Protein AF-A0A5C6Y5F5-F1 (afdb_monomer_lite)

Foldseek 3Di:
DPPVVVVVVVVVVVVVVVVVVVVVVVVVVVVPPPPVVVVVCVVPPDDQWDKDKDWPDPDDDPPDDIDIWIWIQGNVVRDTDTDD

Secondary structure (DSSP, 8-state):
--STTHHHHHHHHHHHHHHHHHHHHHHHHHHTT--HHHHHHHHH---SEEEEEEES-SS--TTSPPPEEEEEEETTTTEEEE--

Radius of gyration: 34.03 Å; chains: 1; bounding box: 70×39×82 Å

Structure (mmCIF, N/CA/C/O backbone):
data_AF-A0A5C6Y5F5-F1
#
_entry.id   AF-A0A5C6Y5F5-F1
#
loop_
_atom_site.group_PDB
_atom_site.id
_atom_site.type_symbol
_atom_site.label_atom_id
_atom_site.label_alt_id
_atom_site.label_comp_id
_atom_site.label_asym_id
_atom_site.label_entity_id
_atom_site.label_seq_id
_atom_site.pdbx_PDB_ins_code
_atom_site.Cartn_x
_atom_site.Cartn_y
_atom_site.Cartn_z
_atom_site.occupancy
_atom_site.B_iso_or_equiv
_atom_site.auth_seq_id
_atom_site.auth_comp_id
_atom_site.auth_asym_id
_atom_site.auth_atom_id
_atom_site.pdbx_PDB_model_num
ATOM 1 N N . MET A 1 1 ? -51.354 28.702 47.229 1.00 52.28 1 MET A N 1
ATOM 2 C CA . MET A 1 1 ? -51.521 27.595 46.256 1.00 52.28 1 MET A CA 1
ATOM 3 C C . MET A 1 1 ? -50.293 27.365 45.342 1.00 52.28 1 MET A C 1
ATOM 5 O O . MET A 1 1 ? -50.419 26.700 44.329 1.00 52.28 1 MET A O 1
ATOM 9 N N . HIS A 1 2 ? -49.086 27.852 45.691 1.00 59.06 2 HIS A N 1
ATOM 10 C CA . HIS A 1 2 ? -47.917 27.872 44.781 1.00 59.06 2 HIS A CA 1
ATOM 11 C C . HIS A 1 2 ? -46.873 26.752 45.034 1.00 59.06 2 HIS A C 1
ATOM 13 O O . HIS A 1 2 ? -46.024 26.476 44.191 1.00 59.06 2 HIS A O 1
ATOM 19 N N . LYS A 1 3 ? -46.910 26.075 46.193 1.00 62.12 3 LYS A N 1
ATOM 20 C CA . LYS A 1 3 ? -45.893 25.069 46.575 1.00 62.12 3 LYS A CA 1
ATOM 21 C C . LYS A 1 3 ? -46.096 23.687 45.919 1.00 62.12 3 LYS A C 1
ATOM 23 O O . LYS A 1 3 ? -45.124 22.949 45.782 1.00 62.12 3 LYS A O 1
ATOM 28 N N . ASN A 1 4 ? -47.307 23.371 45.444 1.00 64.38 4 ASN A N 1
ATOM 29 C CA . ASN A 1 4 ? -47.645 22.053 44.876 1.00 64.38 4 ASN A CA 1
ATOM 30 C C . ASN A 1 4 ? -47.119 21.829 43.448 1.00 64.38 4 ASN A C 1
ATOM 32 O O . ASN A 1 4 ? -46.902 20.687 43.064 1.00 64.38 4 ASN A O 1
ATOM 36 N N . LEU A 1 5 ? -46.862 22.895 42.681 1.00 68.50 5 LEU A N 1
ATOM 37 C CA . LEU A 1 5 ? -46.310 22.806 41.319 1.00 68.50 5 LEU A CA 1
ATOM 38 C C . LEU A 1 5 ? -44.774 22.722 41.291 1.00 68.50 5 LEU A C 1
ATOM 40 O O . LEU A 1 5 ? -44.193 22.252 40.317 1.00 68.50 5 LEU A O 1
ATOM 44 N N . LEU A 1 6 ? -44.100 23.118 42.375 1.00 76.00 6 LEU A N 1
ATOM 45 C CA . LEU A 1 6 ? -42.635 23.120 42.445 1.00 76.00 6 LEU A CA 1
ATOM 46 C C . LEU A 1 6 ? -42.051 21.705 42.629 1.00 76.00 6 LEU A C 1
ATOM 48 O O . LEU A 1 6 ? -40.953 21.416 42.159 1.00 76.00 6 LEU A O 1
ATOM 52 N N . GLN A 1 7 ? -42.777 20.811 43.309 1.00 81.25 7 GLN A N 1
ATOM 53 C CA . GLN A 1 7 ? -42.375 19.413 43.505 1.00 81.25 7 GLN A CA 1
ATOM 54 C C . GLN A 1 7 ? -42.356 18.572 42.214 1.00 81.25 7 GLN A C 1
ATOM 56 O O . GLN A 1 7 ? -41.338 17.918 41.975 1.00 81.25 7 GLN A O 1
ATOM 61 N N . PRO A 1 8 ? -43.409 18.562 41.368 1.00 83.00 8 PRO A N 1
ATOM 62 C CA . PRO A 1 8 ? -43.375 17.817 40.110 1.00 83.00 8 PRO A CA 1
ATOM 63 C C . PRO A 1 8 ? -42.329 18.387 39.145 1.00 83.00 8 PRO A C 1
ATOM 65 O O . PRO A 1 8 ? -41.625 17.616 38.500 1.00 83.00 8 PRO A O 1
ATOM 68 N N . LEU A 1 9 ? -42.134 19.711 39.129 1.00 87.75 9 LEU A N 1
ATOM 69 C CA . LEU A 1 9 ? -41.106 20.356 38.309 1.00 87.75 9 LEU A CA 1
ATOM 70 C C . LEU A 1 9 ? -39.689 19.885 38.680 1.00 87.75 9 LEU A C 1
ATOM 72 O O . LEU A 1 9 ? -38.908 19.522 37.805 1.00 87.75 9 LEU A O 1
ATOM 76 N N . LYS A 1 10 ? -39.369 19.807 39.980 1.00 88.94 10 LYS A N 1
ATOM 77 C CA . LYS A 1 10 ? -38.078 19.278 40.457 1.00 88.94 10 LYS A CA 1
ATOM 78 C C . LYS A 1 10 ? -37.854 17.816 40.059 1.00 88.94 10 LYS A C 1
ATOM 80 O O . LYS A 1 10 ? -36.731 17.455 39.725 1.00 88.94 10 LYS A O 1
ATOM 85 N N . LYS A 1 11 ? -38.904 16.985 40.060 1.00 89.19 11 LYS A N 1
ATOM 86 C CA . LYS A 1 11 ? -38.820 15.580 39.620 1.00 89.19 11 LYS A CA 1
ATOM 87 C C . LYS A 1 11 ? -38.563 15.462 38.119 1.00 89.19 11 LYS A C 1
ATOM 89 O O . LYS A 1 11 ? -37.748 14.640 37.721 1.00 89.19 11 LYS A O 1
ATOM 94 N N . ILE A 1 12 ? -39.209 16.300 37.308 1.00 92.19 12 ILE A N 1
ATOM 95 C CA . ILE A 1 12 ? -38.991 16.340 35.854 1.00 92.19 12 ILE A CA 1
ATOM 96 C C . ILE A 1 12 ? -37.550 16.752 35.545 1.00 92.19 12 ILE A C 1
ATOM 98 O O . ILE A 1 12 ? -36.895 16.086 34.752 1.00 92.19 12 ILE A O 1
ATOM 102 N N . ILE A 1 13 ? -37.036 17.786 36.221 1.00 92.44 13 ILE A N 1
ATOM 103 C CA . ILE A 1 13 ? -35.642 18.235 36.073 1.00 92.44 13 ILE A CA 1
ATOM 104 C C . ILE A 1 13 ? -34.662 17.134 36.499 1.00 92.44 13 ILE A C 1
ATOM 106 O O . ILE A 1 13 ? -33.680 16.879 35.810 1.00 92.44 13 ILE A O 1
ATOM 110 N N . ALA A 1 14 ? -34.925 16.454 37.617 1.00 91.81 14 ALA A N 1
ATOM 111 C CA . ALA A 1 14 ? -34.085 15.346 38.063 1.00 91.81 14 ALA A CA 1
ATOM 112 C C . ALA A 1 14 ? -34.092 14.182 37.057 1.00 91.81 14 ALA A C 1
ATOM 114 O O . ALA A 1 14 ? -33.051 13.584 36.804 1.00 91.81 14 ALA A O 1
ATOM 115 N N . PHE A 1 15 ? -35.244 13.889 36.449 1.00 92.75 15 PHE A N 1
ATOM 116 C CA . PHE A 1 15 ? -35.378 12.838 35.444 1.00 92.75 15 PHE A CA 1
ATOM 117 C C . PHE A 1 15 ? -34.637 13.171 34.143 1.00 92.75 15 PHE A C 1
ATOM 119 O O . PHE A 1 15 ? -33.923 12.320 33.615 1.00 92.75 15 PHE A O 1
ATOM 126 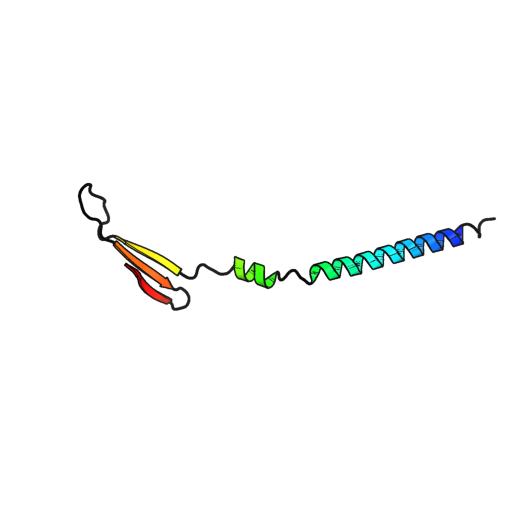N N . THR A 1 16 ? -34.736 14.407 33.645 1.00 90.44 16 THR A N 1
ATOM 127 C CA . THR A 1 16 ? -33.970 14.836 32.463 1.00 90.44 16 THR A CA 1
ATOM 128 C C . THR A 1 16 ? -32.469 14.865 32.727 1.00 90.44 16 THR A C 1
ATOM 130 O O . THR A 1 16 ? -31.698 14.484 31.847 1.00 90.44 16 THR A O 1
ATOM 133 N N . LEU A 1 17 ? -32.044 15.240 33.938 1.00 90.12 17 LEU A N 1
ATOM 134 C CA . LEU A 1 17 ? -30.637 15.178 34.341 1.00 90.12 17 LEU A CA 1
ATOM 135 C C . LEU A 1 17 ? -30.125 13.732 34.414 1.00 90.12 17 LEU A C 1
ATOM 137 O O . LEU A 1 17 ? -29.006 13.440 34.009 1.00 90.12 17 LEU A O 1
ATOM 141 N N . LEU A 1 18 ? -30.952 12.811 34.906 1.00 90.38 18 LEU A N 1
ATOM 142 C CA . LEU A 1 18 ? -30.607 11.395 34.958 1.00 90.38 18 LEU A CA 1
ATOM 143 C C . LEU A 1 18 ? -30.443 10.829 33.539 1.00 90.38 18 LEU A C 1
ATOM 145 O O . LEU A 1 18 ? -29.463 10.146 33.24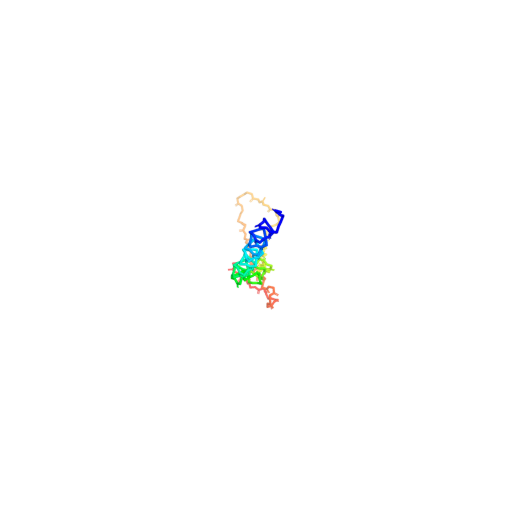5 1.00 90.38 18 LEU A O 1
ATOM 149 N N . LEU A 1 19 ? -31.371 11.168 32.639 1.00 89.88 19 LEU A N 1
ATOM 150 C CA . LEU A 1 19 ? -31.356 10.708 31.254 1.00 89.88 19 LEU A CA 1
ATOM 151 C C . LEU A 1 19 ? -30.124 11.208 30.486 1.00 89.88 19 LEU A C 1
ATOM 153 O O . LEU A 1 19 ? -29.546 10.447 29.713 1.00 89.88 19 LEU A O 1
ATOM 157 N N . SER A 1 20 ? -29.682 12.449 30.715 1.00 84.81 20 SER A N 1
ATOM 158 C CA . SER A 1 20 ? -28.482 12.982 30.057 1.00 84.81 20 SER A CA 1
ATOM 159 C C . SER A 1 20 ? -27.204 12.265 30.505 1.00 84.81 20 SER A C 1
ATOM 161 O O . SER A 1 20 ? -26.348 11.978 29.669 1.00 84.81 20 SER A O 1
ATOM 163 N N . VAL A 1 21 ? -27.100 11.882 31.781 1.00 86.50 21 VAL A N 1
ATOM 164 C CA . VAL A 1 21 ? -25.962 11.104 32.300 1.00 86.50 21 VAL A CA 1
ATOM 165 C C . VAL A 1 21 ? -25.898 9.714 31.657 1.00 86.50 21 VAL A C 1
ATOM 167 O O . VAL A 1 21 ? -24.817 9.295 31.241 1.00 86.50 21 VAL A O 1
ATOM 170 N N . TYR A 1 22 ? -27.032 9.026 31.474 1.00 85.12 22 TYR A N 1
ATOM 171 C CA . TYR A 1 22 ? -27.064 7.719 30.797 1.00 85.12 22 TYR A CA 1
ATOM 172 C C . TYR A 1 22 ? -26.560 7.775 29.348 1.00 85.12 22 TYR A C 1
ATOM 174 O O . TYR A 1 22 ? -25.853 6.872 28.908 1.00 85.12 22 TYR A O 1
ATOM 182 N N . GLN A 1 23 ? -26.859 8.841 28.603 1.00 82.75 23 GLN A N 1
ATOM 183 C CA . GLN A 1 23 ? -26.387 8.967 27.216 1.00 82.75 23 GLN A CA 1
ATOM 184 C C . GLN A 1 23 ? -24.850 9.044 27.129 1.00 82.75 23 GLN A C 1
ATOM 186 O O . GLN A 1 23 ? -24.238 8.503 26.203 1.00 82.75 23 GLN A O 1
ATOM 191 N N . THR A 1 24 ? -24.197 9.665 28.117 1.00 80.44 24 THR A N 1
ATOM 192 C CA . THR A 1 24 ? -22.729 9.800 28.132 1.00 80.44 24 THR A CA 1
ATOM 193 C C . THR A 1 24 ? -21.992 8.481 28.372 1.00 80.44 24 THR A C 1
ATOM 195 O O . THR A 1 24 ? -20.868 8.321 27.889 1.00 80.44 24 THR A O 1
ATOM 198 N N . THR A 1 25 ? -22.597 7.518 29.072 1.00 79.94 25 THR A N 1
ATOM 199 C CA 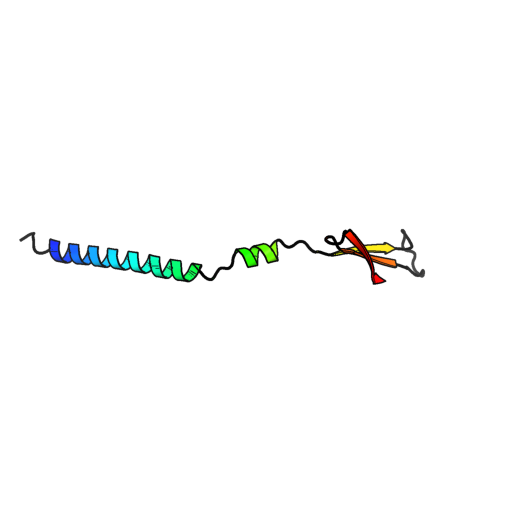. THR A 1 25 ? -21.968 6.216 29.350 1.00 79.94 25 THR A CA 1
ATOM 200 C C . THR A 1 25 ? -22.087 5.267 28.156 1.00 79.94 25 THR A C 1
ATOM 202 O O . THR A 1 25 ? -21.125 4.572 27.829 1.00 79.94 25 THR A O 1
ATOM 205 N N . VAL A 1 26 ? -23.210 5.309 27.427 1.00 82.81 26 VAL A N 1
ATOM 206 C CA . VAL A 1 26 ? -23.415 4.536 26.185 1.00 82.81 26 VAL A CA 1
ATOM 207 C C . VAL A 1 26 ? -22.514 5.034 25.045 1.00 82.81 26 VAL A C 1
ATOM 209 O O . VAL A 1 26 ? -21.935 4.230 24.309 1.00 82.81 26 VAL A O 1
ATOM 212 N N . SER A 1 27 ? -22.324 6.352 24.926 1.00 78.31 27 SER A N 1
ATOM 213 C CA . SER A 1 27 ? -21.426 6.945 23.921 1.00 78.31 27 SER A CA 1
ATOM 214 C C . SER A 1 27 ? -19.968 6.489 24.098 1.00 78.31 27 SER A C 1
ATOM 216 O O . SER A 1 27 ? -19.302 6.110 23.133 1.00 78.31 27 SER A O 1
ATOM 218 N N . GLN A 1 28 ? -19.485 6.423 25.344 1.00 76.69 28 GLN A N 1
ATOM 219 C CA . GLN A 1 28 ? -18.120 5.977 25.650 1.00 76.69 28 GLN A CA 1
ATOM 220 C C . GLN A 1 28 ? -17.902 4.481 25.381 1.00 76.69 28 GLN A C 1
ATOM 222 O O . GLN A 1 28 ? -16.824 4.091 24.930 1.00 76.69 28 GLN A O 1
ATOM 227 N N . ALA A 1 29 ? -18.924 3.643 25.588 1.00 74.44 29 ALA A N 1
ATOM 228 C CA . ALA A 1 29 ? -18.856 2.216 25.272 1.00 74.44 29 ALA A CA 1
ATOM 229 C C . ALA A 1 29 ? -18.640 1.959 23.767 1.00 74.44 29 ALA A C 1
ATOM 231 O O . ALA A 1 29 ? -17.885 1.062 23.399 1.00 74.44 29 ALA A O 1
ATOM 232 N N . SER A 1 30 ? -19.218 2.800 22.903 1.00 64.50 30 SER A N 1
ATOM 233 C CA . SER A 1 30 ? -19.108 2.682 21.439 1.00 64.50 30 SER A CA 1
ATOM 234 C C . SER A 1 30 ? -17.735 3.094 20.882 1.00 64.50 30 SER A C 1
ATOM 236 O O . SER A 1 30 ? -17.395 2.757 19.749 1.00 64.50 30 SER A O 1
ATOM 238 N N . PHE A 1 31 ? -16.923 3.831 21.649 1.00 64.38 31 PHE A N 1
ATOM 239 C CA . PHE A 1 31 ? -15.616 4.326 21.192 1.00 64.38 31 PHE A CA 1
ATOM 240 C C . PHE A 1 31 ? -14.471 3.326 21.424 1.00 64.38 31 PHE A C 1
ATOM 242 O O . PHE A 1 31 ? -13.418 3.428 20.795 1.00 64.38 31 PHE A O 1
ATOM 249 N N . LYS A 1 32 ? -14.675 2.331 22.296 1.00 64.06 32 LYS A N 1
ATOM 250 C CA . LYS A 1 32 ? -13.629 1.400 22.751 1.00 64.06 32 LYS A CA 1
ATOM 251 C C . LYS A 1 32 ? -13.115 0.454 21.654 1.00 64.06 32 LYS A C 1
ATOM 253 O O . LYS A 1 32 ? -12.011 -0.065 21.773 1.00 64.06 32 LYS A O 1
ATOM 258 N N . GLU A 1 33 ? -13.882 0.263 20.580 1.00 62.19 33 GLU A N 1
ATOM 259 C CA . GLU A 1 33 ? -13.554 -0.662 19.483 1.00 62.19 33 GLU A CA 1
ATOM 260 C C . GLU A 1 33 ? -12.871 -0.018 18.270 1.00 62.19 33 GLU A C 1
ATOM 262 O O . GLU A 1 33 ? -12.389 -0.723 17.381 1.00 62.19 33 GLU A O 1
ATOM 267 N N . LYS A 1 34 ? -12.768 1.315 18.204 1.00 66.31 34 LYS A N 1
ATOM 268 C CA . LYS A 1 34 ? -12.089 1.958 17.074 1.00 66.31 34 LYS A CA 1
ATOM 269 C C . LYS A 1 34 ? -10.585 1.901 17.294 1.00 66.31 34 LYS A C 1
ATOM 271 O O . LYS A 1 34 ? -9.985 2.803 17.871 1.00 66.31 34 LYS A O 1
ATOM 276 N N . ASN A 1 35 ? -9.961 0.837 16.796 1.00 78.44 35 ASN A N 1
ATOM 277 C CA . ASN A 1 35 ? -8.512 0.669 16.789 1.00 78.44 35 ASN A CA 1
ATOM 278 C C . ASN A 1 35 ? -7.862 1.586 15.729 1.00 78.44 35 ASN A C 1
ATOM 280 O O . ASN A 1 35 ? -7.260 1.136 14.754 1.00 78.44 35 ASN A O 1
ATOM 284 N N . ILE A 1 36 ? -8.030 2.900 15.906 1.00 81.31 36 ILE A N 1
ATOM 285 C CA . ILE A 1 36 ? -7.589 3.967 14.995 1.00 81.31 36 ILE A CA 1
ATOM 286 C C . ILE A 1 36 ? -6.100 3.820 14.685 1.00 81.31 36 ILE A C 1
ATOM 288 O O . ILE A 1 36 ? -5.701 3.976 13.537 1.00 81.31 36 ILE A O 1
ATOM 292 N N . ASN A 1 37 ? -5.299 3.421 15.674 1.00 81.38 37 ASN A N 1
ATOM 293 C CA . ASN A 1 37 ? -3.872 3.174 15.500 1.00 81.38 37 ASN A CA 1
ATOM 294 C C . ASN A 1 37 ? -3.602 2.073 14.467 1.00 81.38 37 ASN A C 1
ATOM 296 O O . ASN A 1 37 ? -2.723 2.237 13.628 1.00 81.38 37 ASN A O 1
ATOM 300 N N . THR A 1 38 ? -4.358 0.969 14.475 1.00 83.56 38 THR A N 1
ATOM 301 C CA . THR A 1 38 ? -4.184 -0.089 13.462 1.00 83.56 38 THR A CA 1
ATOM 302 C C . THR A 1 38 ? -4.578 0.369 12.064 1.00 83.56 38 THR A C 1
ATOM 304 O O . THR A 1 38 ? -3.827 0.125 11.122 1.00 83.56 38 THR A O 1
ATOM 307 N N . VAL A 1 39 ? -5.700 1.081 11.929 1.00 84.38 39 VAL A N 1
ATOM 308 C CA . VAL A 1 39 ? -6.175 1.603 10.637 1.00 84.38 39 VAL A CA 1
ATOM 309 C C . VAL A 1 39 ? -5.191 2.630 10.081 1.00 84.38 39 VAL A C 1
ATOM 311 O O . VAL A 1 39 ? -4.785 2.545 8.924 1.00 84.38 39 VAL A O 1
ATOM 314 N N . TYR A 1 40 ? -4.737 3.554 10.926 1.00 84.31 40 TYR A N 1
ATOM 315 C CA . TYR A 1 40 ? -3.743 4.562 10.579 1.00 84.31 40 TYR A CA 1
ATOM 316 C C . TYR A 1 40 ? -2.405 3.930 10.182 1.00 84.31 40 TYR A C 1
ATOM 318 O O . TYR A 1 40 ? -1.837 4.280 9.148 1.00 84.31 40 TYR A O 1
ATOM 326 N N . ASN A 1 41 ? -1.913 2.957 10.952 1.00 83.44 41 ASN A N 1
ATOM 327 C CA . ASN A 1 41 ? -0.655 2.270 10.656 1.00 83.44 41 ASN A CA 1
ATOM 328 C C . ASN A 1 41 ? -0.730 1.432 9.377 1.00 83.44 41 ASN A C 1
ATOM 330 O O . ASN A 1 41 ? 0.271 1.322 8.675 1.00 83.44 41 ASN A O 1
ATOM 334 N N . ALA A 1 42 ? -1.881 0.836 9.059 1.00 81.69 42 ALA A N 1
ATOM 335 C CA . ALA A 1 42 ? -2.078 0.126 7.799 1.00 81.69 42 ALA A CA 1
ATOM 336 C C . ALA A 1 42 ? -2.094 1.096 6.609 1.00 81.69 42 ALA A C 1
ATOM 338 O O . ALA A 1 42 ? -1.419 0.846 5.614 1.00 81.69 42 ALA A O 1
ATOM 339 N N . TYR A 1 43 ? -2.804 2.220 6.746 1.00 79.75 43 TYR A N 1
ATOM 340 C CA . TYR A 1 43 ? -2.919 3.250 5.713 1.00 79.75 43 TYR A CA 1
ATOM 341 C C . TYR A 1 43 ? -1.588 3.955 5.417 1.00 79.75 43 TYR A C 1
ATOM 343 O O . TYR A 1 43 ? -1.241 4.188 4.264 1.00 79.75 43 TYR A O 1
ATOM 351 N N . THR A 1 44 ? -0.816 4.277 6.454 1.00 82.62 44 THR A N 1
ATOM 352 C CA . THR A 1 44 ? 0.448 5.021 6.321 1.00 82.62 44 THR A CA 1
ATOM 353 C C . THR A 1 44 ? 1.656 4.139 6.021 1.00 82.62 44 THR A C 1
ATOM 355 O O . THR A 1 44 ? 2.750 4.660 5.795 1.00 82.62 44 THR A O 1
ATOM 358 N N . LYS A 1 45 ? 1.499 2.809 5.997 1.00 78.94 45 LYS A N 1
ATOM 359 C CA . LYS A 1 45 ? 2.600 1.886 5.709 1.00 78.94 45 LYS A CA 1
ATOM 360 C C . LYS A 1 45 ? 3.062 2.094 4.261 1.00 78.94 45 LYS A C 1
ATOM 362 O O . LYS A 1 45 ? 2.319 1.766 3.339 1.00 78.94 45 LYS A O 1
ATOM 367 N N . PRO A 1 46 ? 4.287 2.594 4.022 1.00 69.62 46 PRO A N 1
ATOM 368 C CA . PRO A 1 46 ? 4.743 2.839 2.663 1.00 69.62 46 PRO A CA 1
ATOM 369 C C . PRO A 1 46 ? 4.863 1.519 1.894 1.00 69.62 46 PRO A C 1
ATOM 371 O O . PRO A 1 46 ? 5.294 0.504 2.458 1.00 69.62 46 PRO A O 1
ATOM 374 N N . PHE A 1 47 ? 4.550 1.551 0.592 1.00 69.50 47 PHE A N 1
ATOM 375 C CA . PHE A 1 47 ? 4.854 0.450 -0.323 1.00 69.50 47 PHE A CA 1
ATOM 376 C C . PHE A 1 47 ? 6.336 0.077 -0.188 1.00 69.50 47 PHE A C 1
ATOM 378 O O . PHE A 1 47 ? 7.230 0.927 -0.310 1.00 69.50 47 PHE A O 1
ATOM 385 N N . GLN A 1 48 ? 6.575 -1.190 0.156 1.00 72.69 48 GLN A N 1
ATOM 386 C CA . GLN A 1 48 ? 7.886 -1.684 0.586 1.00 72.69 48 GLN A CA 1
ATOM 387 C C . GLN A 1 48 ? 8.832 -1.952 -0.582 1.00 72.69 48 GLN A C 1
ATOM 389 O O . GLN A 1 48 ? 10.051 -1.943 -0.390 1.00 72.69 48 GLN A O 1
ATOM 394 N N . GLU A 1 49 ? 8.269 -2.163 -1.768 1.00 78.88 49 GLU A N 1
ATOM 395 C CA . GLU A 1 49 ? 8.983 -2.585 -2.962 1.00 78.88 49 GLU A CA 1
ATOM 396 C C . GLU A 1 49 ? 8.789 -1.545 -4.061 1.00 78.88 49 GLU A C 1
ATOM 398 O O . GLU A 1 49 ? 7.674 -1.088 -4.311 1.00 78.88 49 GLU A O 1
ATOM 403 N N . VAL A 1 50 ? 9.894 -1.120 -4.670 1.00 84.38 50 VAL A N 1
ATOM 404 C CA . VAL A 1 50 ? 9.885 -0.273 -5.867 1.00 84.38 50 VAL A CA 1
ATOM 405 C C . VAL A 1 50 ? 10.383 -1.117 -7.019 1.00 84.38 50 VAL A C 1
ATOM 407 O O . VAL A 1 50 ? 11.455 -1.711 -6.921 1.00 84.38 50 VAL A O 1
ATOM 410 N N . ILE A 1 51 ? 9.603 -1.179 -8.091 1.00 87.38 51 ILE A N 1
ATOM 411 C CA . ILE A 1 51 ? 9.954 -1.941 -9.283 1.00 87.38 51 ILE A CA 1
ATOM 412 C C . ILE A 1 51 ? 10.630 -0.994 -10.272 1.00 87.38 51 ILE A C 1
ATOM 414 O O . ILE A 1 51 ? 10.062 0.031 -10.644 1.00 87.38 51 ILE A O 1
ATOM 418 N N . TYR A 1 52 ? 11.842 -1.347 -10.687 1.00 88.88 52 TYR A N 1
ATOM 419 C CA . TYR A 1 52 ? 12.596 -0.666 -11.731 1.00 88.88 52 TYR A CA 1
ATOM 420 C C . TYR A 1 52 ? 12.770 -1.619 -12.904 1.00 88.88 52 TYR A C 1
ATOM 422 O O . TYR A 1 52 ? 13.323 -2.701 -12.735 1.00 88.88 52 TYR A O 1
ATOM 430 N N . THR A 1 53 ? 12.337 -1.215 -14.093 1.00 89.50 53 THR A N 1
ATOM 431 C CA . THR A 1 53 ? 12.538 -2.002 -15.311 1.00 89.50 53 THR A CA 1
ATOM 432 C C . THR A 1 53 ? 13.541 -1.291 -16.198 1.00 89.50 53 THR A C 1
ATOM 434 O O . THR A 1 53 ? 13.337 -0.141 -16.581 1.00 89.50 53 THR A O 1
ATOM 437 N N . HIS A 1 54 ? 14.629 -1.980 -16.511 1.00 91.31 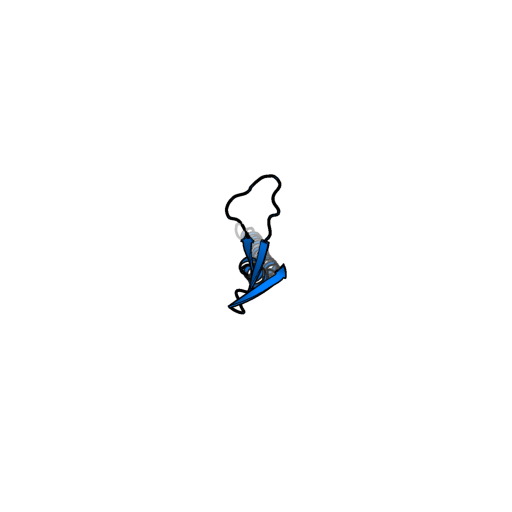54 HIS A N 1
ATOM 438 C CA . HIS A 1 54 ? 15.635 -1.522 -17.450 1.00 91.31 54 HIS A CA 1
ATOM 439 C C . HIS A 1 54 ? 15.395 -2.191 -18.800 1.00 91.31 54 HIS A C 1
ATOM 441 O O . HIS A 1 54 ? 15.327 -3.414 -18.884 1.00 91.31 54 HIS A O 1
ATOM 447 N N . LEU A 1 55 ? 15.252 -1.387 -19.848 1.00 91.44 55 LEU A N 1
ATOM 448 C CA . LEU A 1 55 ? 15.114 -1.870 -21.217 1.00 91.44 55 LEU A CA 1
ATOM 449 C C . LEU A 1 55 ? 16.487 -1.925 -21.883 1.00 91.44 55 LEU A C 1
ATOM 451 O O . LEU A 1 55 ? 17.316 -1.044 -21.674 1.00 91.44 55 LEU A O 1
ATOM 455 N N . ASN A 1 56 ? 16.707 -2.915 -22.745 1.00 90.25 56 ASN A N 1
ATOM 456 C CA . ASN A 1 56 ? 17.932 -3.003 -23.541 1.00 90.25 56 ASN A CA 1
ATOM 457 C C . ASN A 1 56 ? 18.054 -1.891 -24.601 1.00 90.25 56 ASN A C 1
ATOM 459 O O . ASN A 1 56 ? 19.133 -1.694 -25.158 1.00 90.25 56 ASN A O 1
ATOM 463 N N . LYS A 1 57 ? 16.950 -1.201 -24.913 1.00 88.31 57 LYS A N 1
ATOM 464 C CA . LYS A 1 57 ? 16.848 -0.173 -25.953 1.00 88.31 57 LYS A CA 1
ATOM 465 C C . LYS A 1 57 ? 16.090 1.045 -25.434 1.00 88.31 57 LYS A C 1
ATOM 467 O O . LYS A 1 57 ? 15.087 0.907 -24.739 1.00 88.31 57 LYS A O 1
ATOM 472 N N . SER A 1 58 ? 16.554 2.232 -25.820 1.00 89.75 58 SER A N 1
ATOM 473 C CA . SER A 1 58 ? 15.898 3.515 -25.531 1.00 89.75 58 SER A CA 1
ATOM 474 C C . SER A 1 58 ? 14.812 3.878 -26.546 1.00 89.75 58 SER A C 1
ATOM 476 O O . SER A 1 58 ? 13.862 4.572 -26.198 1.00 89.75 58 SER A O 1
ATOM 478 N N . ASN A 1 59 ? 14.934 3.386 -27.783 1.00 89.00 59 ASN A N 1
ATOM 479 C CA . ASN A 1 59 ? 14.008 3.651 -28.880 1.00 89.00 59 ASN A CA 1
ATOM 480 C C . ASN A 1 59 ? 13.353 2.353 -29.353 1.00 89.00 59 ASN A C 1
ATOM 482 O O . ASN A 1 59 ? 14.025 1.338 -29.542 1.00 89.00 59 ASN A O 1
ATOM 486 N N . PHE A 1 60 ? 12.040 2.399 -29.573 1.00 89.19 60 PHE A N 1
ATOM 487 C CA . PHE A 1 60 ? 11.290 1.269 -30.106 1.00 89.19 60 PHE A CA 1
ATOM 488 C C . PHE A 1 60 ? 11.365 1.230 -31.635 1.00 89.19 60 PHE A C 1
ATOM 490 O O . PHE A 1 60 ? 11.039 2.212 -32.301 1.00 89.19 60 PHE A O 1
ATOM 497 N N . ILE A 1 61 ? 11.739 0.073 -32.184 1.00 90.25 61 ILE A N 1
ATOM 498 C CA . ILE A 1 61 ? 11.762 -0.191 -33.624 1.00 90.25 61 ILE A CA 1
ATOM 499 C C . ILE A 1 61 ? 10.850 -1.383 -33.904 1.00 90.25 61 ILE A C 1
ATOM 501 O O . ILE A 1 61 ? 10.966 -2.450 -33.296 1.00 90.25 61 ILE A O 1
ATOM 505 N N . LYS A 1 62 ? 9.913 -1.196 -34.835 1.00 92.38 62 LYS A N 1
ATOM 506 C CA . LYS A 1 62 ? 8.935 -2.221 -35.200 1.00 92.38 62 LYS A CA 1
ATOM 507 C C . LYS A 1 62 ? 9.642 -3.423 -35.835 1.00 92.38 62 LYS A C 1
ATOM 509 O O . LYS A 1 62 ? 10.367 -3.264 -36.809 1.00 92.38 62 LYS A O 1
ATOM 514 N N . GLY A 1 63 ? 9.370 -4.616 -35.312 1.00 92.38 63 GLY A N 1
ATOM 515 C CA . GLY A 1 63 ? 9.962 -5.871 -35.788 1.00 92.38 63 GLY A CA 1
ATOM 516 C C . GLY A 1 63 ? 11.200 -6.324 -35.011 1.00 92.38 63 GLY A C 1
ATOM 517 O O . GLY A 1 63 ? 11.664 -7.437 -35.233 1.00 92.38 63 GLY A O 1
ATOM 518 N N . GLU A 1 64 ? 11.709 -5.521 -34.074 1.00 90.19 64 GLU A N 1
ATOM 519 C CA . GLU A 1 64 ? 12.826 -5.918 -33.218 1.00 90.19 64 GLU A CA 1
ATOM 520 C C . GLU A 1 64 ? 12.369 -6.452 -31.856 1.00 90.19 64 GLU A C 1
ATOM 522 O O . GLU A 1 64 ? 11.390 -5.981 -31.274 1.00 90.19 64 GLU A O 1
ATOM 527 N N . PHE A 1 65 ? 13.134 -7.396 -31.302 1.00 89.38 65 PHE A N 1
ATOM 528 C CA . PHE A 1 65 ? 12.935 -7.856 -29.930 1.00 89.38 65 PHE A CA 1
ATOM 529 C C . PHE A 1 65 ? 13.373 -6.791 -28.913 1.00 89.38 65 PHE A C 1
ATOM 531 O O . PHE A 1 65 ? 14.461 -6.207 -29.025 1.00 89.38 65 PHE A O 1
ATOM 538 N N . ILE A 1 66 ? 12.533 -6.582 -27.896 1.00 90.50 66 ILE A N 1
ATOM 539 C CA . ILE A 1 66 ? 12.832 -5.771 -26.712 1.00 90.50 66 ILE A CA 1
ATOM 540 C C . ILE A 1 66 ? 13.133 -6.725 -25.563 1.00 90.50 66 ILE A C 1
ATOM 542 O O . ILE A 1 66 ? 12.282 -7.519 -25.166 1.00 90.50 66 ILE A O 1
ATOM 546 N N . GLY A 1 67 ? 14.348 -6.633 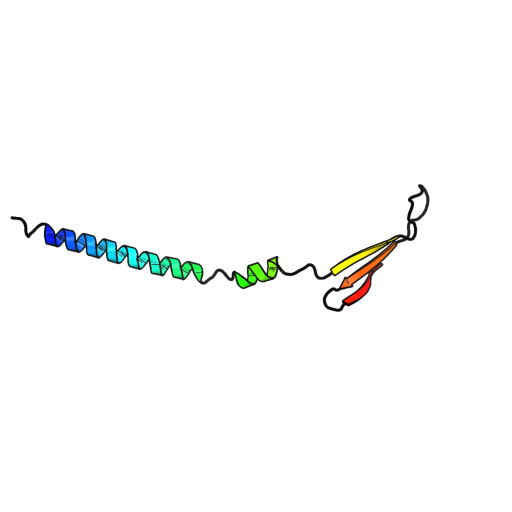-25.037 1.00 89.81 67 GLY A N 1
ATOM 547 C CA . GLY A 1 67 ? 14.727 -7.293 -23.796 1.00 89.81 67 GLY A CA 1
ATOM 548 C C . GLY A 1 67 ? 14.562 -6.320 -22.639 1.00 89.81 67 GLY A C 1
ATOM 549 O O . GLY A 1 67 ? 14.818 -5.123 -22.788 1.00 89.81 67 GLY A O 1
ATOM 550 N N . PHE A 1 68 ? 14.157 -6.823 -21.482 1.00 91.56 68 PHE A N 1
ATOM 551 C CA . PHE A 1 68 ? 14.109 -6.026 -20.269 1.00 91.56 68 PHE A CA 1
ATOM 552 C C . PHE A 1 68 ? 14.592 -6.838 -19.079 1.00 91.56 68 PHE A C 1
ATOM 554 O O . PHE A 1 68 ? 14.448 -8.056 -19.053 1.00 91.56 68 PHE A O 1
ATOM 561 N N . THR A 1 69 ? 15.162 -6.138 -18.109 1.00 92.44 69 THR A N 1
ATOM 562 C CA . THR A 1 69 ? 15.542 -6.692 -16.815 1.00 92.44 69 THR A CA 1
ATOM 563 C C . THR A 1 69 ? 14.823 -5.909 -15.741 1.00 92.44 69 THR A C 1
ATOM 565 O O . THR A 1 69 ? 14.854 -4.674 -15.735 1.00 92.44 69 THR A O 1
ATOM 568 N N . THR A 1 70 ? 14.174 -6.612 -14.823 1.00 90.88 70 THR A N 1
ATOM 569 C CA . THR A 1 70 ? 13.401 -5.972 -13.757 1.00 90.88 70 THR A CA 1
ATOM 570 C C . THR A 1 70 ? 14.057 -6.190 -12.400 1.00 90.88 70 THR A C 1
ATOM 572 O O . THR A 1 70 ? 14.374 -7.311 -12.002 1.00 90.88 70 THR A O 1
ATOM 575 N N . TYR A 1 71 ? 14.216 -5.096 -11.661 1.00 90.25 71 TYR A N 1
ATOM 576 C CA . TYR A 1 71 ? 14.750 -5.055 -10.309 1.00 90.25 71 TYR A CA 1
ATOM 577 C C . TYR A 1 71 ? 13.642 -4.677 -9.327 1.00 90.25 71 TYR A C 1
ATOM 579 O O . TYR A 1 71 ? 13.019 -3.623 -9.461 1.00 90.25 71 TYR A O 1
ATOM 587 N N . ALA A 1 72 ? 13.439 -5.483 -8.289 1.00 88.50 72 ALA A N 1
ATOM 588 C CA . ALA A 1 72 ? 12.671 -5.070 -7.120 1.00 88.50 72 ALA A CA 1
ATOM 589 C C . ALA A 1 72 ? 13.611 -4.530 -6.046 1.00 88.50 72 ALA A C 1
ATOM 591 O O . ALA A 1 72 ? 14.472 -5.237 -5.517 1.00 88.50 72 ALA A O 1
ATOM 592 N N . PHE A 1 73 ? 13.431 -3.262 -5.700 1.00 86.56 73 PHE A N 1
ATOM 593 C CA . PHE A 1 73 ? 14.129 -2.626 -4.600 1.00 86.56 73 PHE A CA 1
ATOM 594 C C . PHE A 1 73 ? 13.320 -2.746 -3.315 1.00 86.56 73 PHE A C 1
ATOM 596 O O . PHE A 1 73 ? 12.270 -2.118 -3.165 1.00 86.56 73 PHE A O 1
ATOM 603 N N . ASN A 1 74 ? 13.842 -3.502 -2.352 1.00 84.00 74 ASN A N 1
ATOM 604 C CA . ASN A 1 74 ? 13.265 -3.572 -1.017 1.00 84.00 74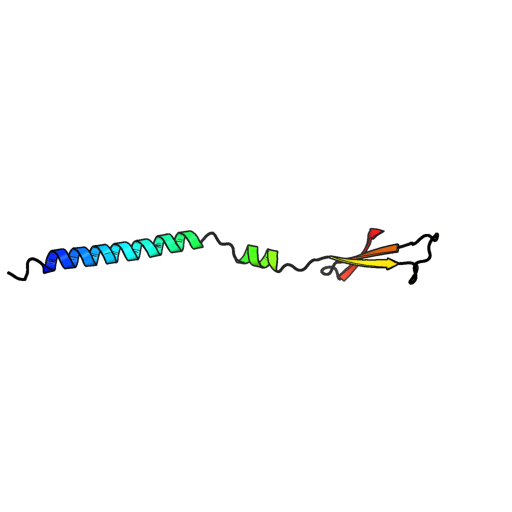 ASN A CA 1
ATOM 605 C C . ASN A 1 74 ? 13.798 -2.414 -0.160 1.00 84.00 74 ASN A C 1
ATOM 607 O O . ASN A 1 74 ? 14.963 -2.423 0.257 1.00 84.00 74 ASN A O 1
ATOM 611 N N . LYS A 1 75 ? 12.933 -1.447 0.171 1.00 78.19 75 LYS A N 1
ATOM 612 C CA . LYS A 1 75 ? 13.316 -0.245 0.936 1.00 78.19 75 LYS A CA 1
ATOM 613 C C . LYS A 1 75 ? 13.859 -0.554 2.335 1.00 78.19 75 LYS A C 1
ATOM 615 O O . LYS A 1 75 ? 14.709 0.182 2.825 1.00 78.19 75 LYS A O 1
ATOM 620 N N . LYS A 1 76 ? 13.405 -1.637 2.981 1.00 79.19 76 LYS A N 1
ATOM 621 C CA . LYS A 1 76 ? 13.857 -2.016 4.334 1.00 79.19 76 LYS A CA 1
ATOM 622 C C . LYS A 1 76 ? 15.259 -2.606 4.327 1.00 79.19 76 LYS A C 1
ATOM 624 O O . LYS A 1 76 ? 16.071 -2.277 5.182 1.00 79.19 76 LYS A O 1
ATOM 629 N N . LYS A 1 77 ? 15.529 -3.494 3.369 1.00 81.06 77 LYS A N 1
ATOM 630 C CA . LYS A 1 77 ? 16.819 -4.189 3.247 1.00 81.06 77 LYS A CA 1
ATOM 631 C C . LYS A 1 77 ? 17.846 -3.394 2.434 1.00 81.06 77 LYS A C 1
ATOM 633 O O . LYS A 1 77 ? 18.988 -3.832 2.353 1.00 81.06 77 LYS A O 1
ATOM 638 N N . LYS A 1 78 ? 17.431 -2.270 1.824 1.00 79.25 78 LYS A N 1
ATOM 639 C CA . LYS A 1 78 ? 18.217 -1.456 0.877 1.00 79.25 78 LYS A CA 1
ATOM 640 C C . LYS A 1 78 ? 18.925 -2.329 -0.164 1.00 79.25 78 LYS A C 1
ATOM 642 O O . LYS A 1 78 ? 20.102 -2.145 -0.455 1.00 79.25 78 LYS A O 1
ATOM 647 N N . ARG A 1 79 ? 18.206 -3.328 -0.678 1.00 79.19 79 ARG A N 1
ATOM 648 C CA . ARG A 1 79 ? 18.746 -4.353 -1.572 1.00 79.19 79 ARG A CA 1
ATOM 649 C C . ARG A 1 79 ? 17.883 -4.456 -2.818 1.00 79.19 79 ARG A C 1
ATOM 651 O O . ARG A 1 79 ? 16.656 -4.433 -2.717 1.00 79.19 79 ARG A O 1
ATOM 658 N N . PHE A 1 80 ? 18.548 -4.606 -3.956 1.00 76.50 80 PHE A N 1
ATOM 659 C CA . PHE A 1 80 ? 17.927 -4.942 -5.228 1.00 76.50 80 PHE A CA 1
ATOM 660 C C . PHE A 1 80 ? 17.888 -6.460 -5.398 1.00 76.50 80 PHE A C 1
ATOM 662 O O . PHE A 1 80 ? 18.872 -7.146 -5.118 1.00 76.50 80 PHE A O 1
ATOM 669 N N . LEU A 1 81 ? 16.748 -6.971 -5.842 1.00 83.44 81 LEU A N 1
ATOM 670 C CA . LEU A 1 81 ? 16.573 -8.346 -6.289 1.00 83.44 81 LEU A CA 1
ATOM 671 C C . LEU A 1 81 ? 16.242 -8.318 -7.781 1.00 83.44 81 LEU A C 1
ATOM 673 O O . LEU A 1 81 ? 15.342 -7.584 -8.184 1.00 83.44 81 LEU A O 1
ATOM 677 N N . ILE A 1 82 ? 16.967 -9.095 -8.585 1.00 82.81 82 ILE A N 1
ATOM 678 C CA . ILE A 1 82 ? 16.638 -9.312 -9.999 1.00 82.81 82 ILE A CA 1
ATOM 679 C C . ILE A 1 82 ? 15.482 -10.310 -10.050 1.00 82.81 82 ILE A C 1
ATOM 681 O O . ILE A 1 82 ? 15.552 -11.348 -9.391 1.00 82.81 82 ILE A O 1
ATOM 685 N N . ILE A 1 83 ? 14.421 -9.971 -10.781 1.00 78.88 83 ILE A N 1
ATOM 686 C CA . ILE A 1 83 ? 13.204 -10.791 -10.867 1.00 78.88 83 ILE A CA 1
ATOM 687 C C . ILE A 1 83 ? 13.054 -11.451 -12.239 1.00 78.88 83 ILE A C 1
ATOM 689 O O . ILE A 1 83 ? 12.588 -12.587 -12.296 1.00 78.88 83 ILE A O 1
ATOM 693 N N . LEU A 1 84 ? 13.439 -10.764 -13.317 1.00 66.19 84 LEU A N 1
ATOM 694 C CA . LEU A 1 84 ? 13.311 -11.241 -14.695 1.00 66.19 84 LEU A CA 1
ATOM 695 C C . LEU A 1 84 ? 14.471 -10.725 -15.544 1.00 66.19 84 LEU A C 1
ATOM 697 O O . LEU A 1 84 ? 14.831 -9.539 -15.334 1.00 66.19 84 LEU A O 1
#

pLDDT: mean 82.02, std 9.26, range [52.28, 92.75]

Sequence (84 aa):
MHKNLLQPLKKIIAFTLLLSVYQTTVSQASFKEKNINTVYNAYTKPFQEVIYTHLNKSNFIKGEFIGFTTYAFNKKKKRFLIIL